Protein AF-A0A8T2ZN56-F1 (afdb_monomer_lite)

pLDDT: mean 70.51, std 20.94, range [37.19, 98.12]

Organism: Populus deltoides (NCBI:txid3696)

Foldseek 3Di:
DLVVQLVCLQPDPDPVSRDDVVVSVCCVVVVDPRDHDDPPPDPPPVVVVVVVVVVVVVVVVPDDDDDDDDDDDDPDDDDDDDDDPDDDDDDPDPPDDDDDDDDDDD

Radius of gyration: 28.85 Å; chains: 1; bounding box: 50×41×91 Å

Sequence (106 aa):
MKMLNLALLCTNLSPSLRPSMSSVVRMLEGKIPVQAPIINRGSMDQEARFKAFELLSQDSQTQVSTLSQSSQVQSSSISRDGPWVDSSYSLPSNDETKDLYPINVD

Structure (mmCIF, N/CA/C/O backbone):
data_AF-A0A8T2ZN56-F1
#
_entry.id   AF-A0A8T2ZN56-F1
#
loop_
_atom_site.group_PDB
_atom_site.id
_atom_site.type_symbol
_atom_site.label_atom_id
_atom_site.label_alt_id
_atom_site.label_comp_id
_atom_site.label_asym_id
_atom_site.label_entity_id
_atom_site.label_seq_id
_atom_site.pdbx_PDB_ins_code
_atom_site.Cartn_x
_atom_site.Cartn_y
_atom_site.Cartn_z
_atom_site.occupancy
_atom_site.B_iso_or_equiv
_atom_site.auth_seq_id
_atom_site.auth_comp_id
_atom_site.auth_asym_id
_atom_site.auth_atom_id
_atom_site.pdbx_PDB_model_num
ATOM 1 N N . MET A 1 1 ? -11.046 6.174 -5.032 1.00 79.81 1 MET A N 1
ATOM 2 C CA . MET A 1 1 ? -10.236 5.621 -3.918 1.00 79.81 1 MET A CA 1
ATOM 3 C C . MET A 1 1 ? -9.111 4.654 -4.327 1.00 79.81 1 MET A C 1
ATOM 5 O O . MET A 1 1 ? -8.242 4.417 -3.501 1.00 79.81 1 MET A O 1
ATOM 9 N N . LYS A 1 2 ? -9.046 4.125 -5.566 1.00 88.81 2 LYS A N 1
ATOM 10 C CA . LYS A 1 2 ? -8.012 3.139 -5.970 1.00 88.81 2 LYS A CA 1
ATOM 11 C C . LYS A 1 2 ? -6.563 3.641 -5.830 1.00 88.81 2 LYS A C 1
ATOM 13 O O . LYS A 1 2 ? -5.751 2.957 -5.222 1.00 88.81 2 LYS A O 1
ATOM 18 N N . MET A 1 3 ? -6.264 4.845 -6.329 1.00 93.75 3 MET A N 1
ATOM 19 C CA . MET A 1 3 ? -4.906 5.411 -6.276 1.00 93.75 3 MET A CA 1
ATOM 20 C C . MET A 1 3 ? -4.429 5.698 -4.851 1.00 93.75 3 MET A C 1
ATOM 22 O O . MET A 1 3 ? -3.268 5.463 -4.548 1.00 93.75 3 MET A O 1
ATOM 26 N N . LEU A 1 4 ? -5.326 6.144 -3.965 1.00 93.81 4 LEU A N 1
ATOM 27 C CA . LEU A 1 4 ? -4.989 6.393 -2.562 1.00 93.81 4 LEU A CA 1
ATOM 28 C C . LEU A 1 4 ? -4.601 5.097 -1.840 1.00 93.81 4 LEU A C 1
ATOM 30 O O . LEU A 1 4 ? -3.575 5.050 -1.171 1.00 93.81 4 LEU A O 1
ATOM 34 N N . ASN A 1 5 ? -5.388 4.031 -2.019 1.00 93.81 5 ASN A N 1
ATOM 35 C CA . ASN A 1 5 ? -5.080 2.726 -1.431 1.00 93.81 5 ASN A CA 1
ATOM 36 C C . ASN A 1 5 ? -3.753 2.171 -1.964 1.00 93.81 5 ASN A C 1
ATOM 38 O O . ASN A 1 5 ? -2.953 1.647 -1.193 1.00 93.81 5 ASN A O 1
ATOM 42 N N . LEU A 1 6 ? -3.504 2.326 -3.268 1.00 94.88 6 LEU A N 1
ATOM 43 C CA . LEU A 1 6 ? -2.258 1.898 -3.898 1.00 94.88 6 LEU A CA 1
ATOM 44 C C . LEU A 1 6 ? -1.052 2.692 -3.380 1.00 94.88 6 LEU A C 1
ATOM 46 O O . LEU A 1 6 ? -0.026 2.094 -3.065 1.00 94.88 6 LEU A O 1
ATOM 50 N N . ALA A 1 7 ? -1.181 4.014 -3.241 1.00 94.62 7 ALA A N 1
ATOM 51 C CA . ALA A 1 7 ? -0.144 4.858 -2.657 1.00 94.62 7 ALA A CA 1
ATOM 52 C C . ALA A 1 7 ? 0.179 4.413 -1.224 1.00 94.62 7 ALA A C 1
ATOM 54 O O . ALA A 1 7 ? 1.345 4.199 -0.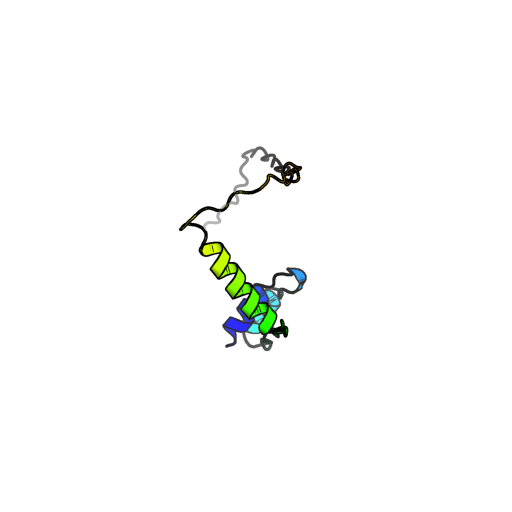904 1.00 94.62 7 ALA A O 1
ATOM 55 N N . LEU A 1 8 ? -0.849 4.168 -0.405 1.00 93.44 8 LEU A N 1
ATOM 56 C CA . LEU A 1 8 ? -0.686 3.722 0.979 1.00 93.44 8 LEU A CA 1
ATOM 57 C C . LEU A 1 8 ? 0.008 2.349 1.088 1.00 93.44 8 LEU A C 1
ATOM 59 O O . LEU A 1 8 ? 0.822 2.146 1.986 1.00 93.44 8 LEU A O 1
ATOM 63 N N . LEU A 1 9 ? -0.265 1.422 0.162 1.00 93.31 9 LEU A N 1
ATOM 64 C CA . LEU A 1 9 ? 0.462 0.149 0.040 1.00 93.31 9 LEU A CA 1
ATOM 65 C C . LEU A 1 9 ? 1.946 0.363 -0.301 1.00 93.31 9 LEU A C 1
ATOM 67 O O . LEU A 1 9 ? 2.818 -0.285 0.277 1.00 93.31 9 LEU A O 1
ATOM 71 N N . CYS A 1 10 ? 2.245 1.266 -1.236 1.00 95.12 10 CYS A N 1
ATOM 72 C CA . CYS A 1 10 ? 3.612 1.527 -1.694 1.00 95.12 10 CYS A CA 1
ATOM 73 C C . CYS A 1 10 ? 4.462 2.246 -0.637 1.00 95.12 10 CYS A C 1
ATOM 75 O O . CYS A 1 10 ? 5.668 2.020 -0.567 1.00 95.12 10 CYS A O 1
ATOM 77 N N . THR A 1 11 ? 3.848 3.070 0.215 1.00 94.75 11 THR A N 1
ATOM 78 C CA . THR A 1 11 ? 4.524 3.799 1.300 1.00 94.75 11 THR A CA 1
ATOM 79 C C . THR A 1 11 ? 4.513 3.042 2.633 1.00 94.75 11 THR A C 1
ATOM 81 O O . THR A 1 11 ? 4.566 3.661 3.694 1.00 94.75 11 THR A O 1
ATOM 84 N N . ASN A 1 12 ? 4.425 1.707 2.618 1.00 93.00 12 ASN A N 1
ATOM 85 C CA . ASN A 1 12 ? 4.466 0.917 3.849 1.00 93.00 12 ASN A CA 1
ATOM 86 C C . ASN A 1 12 ? 5.822 1.081 4.573 1.00 93.00 12 ASN A C 1
ATOM 88 O O . ASN A 1 12 ? 6.882 1.058 3.931 1.00 93.00 12 ASN A O 1
ATOM 92 N N . LEU A 1 13 ? 5.791 1.232 5.906 1.00 91.56 13 LEU A N 1
ATOM 93 C CA . LEU A 1 13 ? 6.995 1.355 6.741 1.00 91.56 13 LEU A CA 1
ATOM 94 C C . LEU A 1 13 ? 7.890 0.120 6.630 1.00 91.56 13 LEU A C 1
ATOM 96 O O . LEU A 1 13 ? 9.108 0.260 6.591 1.00 91.56 13 LEU A O 1
ATOM 100 N N . SER A 1 14 ? 7.293 -1.071 6.549 1.00 93.88 14 SER A N 1
ATOM 101 C CA . SER A 1 14 ? 8.029 -2.309 6.327 1.00 93.88 14 SER A CA 1
ATOM 102 C C . SER A 1 14 ? 8.322 -2.477 4.832 1.00 93.88 14 SER A C 1
ATOM 104 O O . SER A 1 14 ? 7.380 -2.636 4.047 1.00 93.88 14 SER A O 1
ATOM 106 N N . PRO A 1 15 ? 9.600 -2.484 4.400 1.00 95.00 15 PRO A N 1
ATOM 107 C CA . PRO A 1 15 ? 9.945 -2.625 2.986 1.00 95.00 15 PRO A CA 1
ATOM 108 C C . PRO A 1 15 ? 9.432 -3.929 2.369 1.00 95.00 15 PRO A C 1
ATOM 110 O O . PRO A 1 15 ? 9.021 -3.932 1.213 1.00 95.00 15 PRO A O 1
ATOM 113 N N . SER A 1 16 ? 9.396 -5.016 3.146 1.00 95.50 16 SER A N 1
ATOM 114 C CA . SER A 1 16 ? 8.929 -6.331 2.692 1.00 95.50 16 SER A CA 1
ATOM 115 C C . SER A 1 16 ? 7.418 -6.406 2.458 1.00 95.50 16 SER A C 1
ATOM 117 O O . SER A 1 16 ? 6.957 -7.318 1.778 1.00 95.50 16 SER A O 1
ATOM 119 N N . LEU A 1 17 ? 6.643 -5.459 2.997 1.00 93.69 17 LEU A N 1
ATOM 120 C CA . LEU A 1 17 ? 5.192 -5.385 2.798 1.00 93.69 17 LEU A CA 1
ATOM 121 C C . LEU A 1 17 ? 4.794 -4.502 1.610 1.00 93.69 17 LEU A C 1
ATOM 123 O O . LEU A 1 17 ? 3.613 -4.442 1.262 1.00 93.69 17 LEU A O 1
ATOM 127 N N . ARG A 1 18 ? 5.747 -3.802 0.983 1.00 95.56 18 ARG A N 1
ATOM 128 C CA . ARG A 1 18 ? 5.473 -3.021 -0.226 1.00 95.56 18 ARG A CA 1
ATOM 129 C C . ARG A 1 18 ? 5.246 -3.977 -1.403 1.00 95.56 18 ARG A C 1
ATOM 131 O O . ARG A 1 18 ? 5.982 -4.953 -1.546 1.00 95.56 18 ARG A O 1
ATOM 138 N N . PRO A 1 19 ? 4.256 -3.722 -2.271 1.00 95.94 19 PRO A N 1
ATOM 139 C CA . PRO A 1 19 ? 4.039 -4.554 -3.446 1.00 95.94 19 PRO A CA 1
ATOM 140 C C . PRO A 1 19 ? 5.214 -4.440 -4.426 1.00 95.94 19 PRO A C 1
ATOM 142 O O . PRO A 1 19 ? 5.818 -3.378 -4.573 1.00 95.94 19 PRO A O 1
ATOM 145 N N . SER A 1 20 ? 5.500 -5.520 -5.157 1.00 97.44 20 SER A N 1
ATOM 146 C CA . SER A 1 20 ? 6.436 -5.456 -6.282 1.00 97.44 20 SER A CA 1
ATOM 147 C C . SER A 1 20 ? 5.920 -4.506 -7.367 1.00 97.44 20 SER A C 1
ATOM 149 O O . SER A 1 20 ? 4.709 -4.393 -7.581 1.00 97.44 20 SER A O 1
ATOM 151 N N . MET A 1 21 ? 6.826 -3.887 -8.131 1.00 97.56 21 MET A N 1
ATOM 152 C CA . MET A 1 21 ? 6.435 -3.010 -9.244 1.00 97.56 21 MET A CA 1
ATOM 153 C C . MET A 1 21 ? 5.582 -3.730 -10.292 1.00 97.56 21 MET A C 1
ATOM 155 O O . MET A 1 21 ? 4.627 -3.156 -10.804 1.00 97.56 21 MET A O 1
ATOM 159 N N . SER A 1 22 ? 5.850 -5.011 -10.555 1.00 98.12 22 SER A N 1
ATOM 160 C CA . SER A 1 22 ? 5.009 -5.823 -11.440 1.00 98.12 22 SER A CA 1
ATOM 161 C C . SER A 1 22 ? 3.574 -5.951 -10.920 1.00 98.12 22 SER A C 1
ATOM 163 O O . SER A 1 22 ? 2.623 -5.839 -11.691 1.00 98.12 22 SER A O 1
ATOM 165 N N . SER A 1 23 ? 3.393 -6.124 -9.610 1.00 96.94 23 SER A N 1
ATOM 166 C CA . SER A 1 23 ? 2.070 -6.152 -8.985 1.00 96.94 23 SER A CA 1
ATOM 167 C C . SER A 1 23 ? 1.383 -4.786 -9.075 1.00 96.94 23 SER A C 1
ATOM 169 O O . SER A 1 23 ? 0.214 -4.714 -9.450 1.00 96.94 23 SER A O 1
ATOM 171 N N . VAL A 1 24 ? 2.118 -3.696 -8.825 1.00 96.62 24 VAL A N 1
ATOM 172 C CA . VAL A 1 24 ? 1.624 -2.313 -8.967 1.00 96.62 24 VAL A CA 1
ATOM 173 C C . VAL A 1 24 ? 1.126 -2.042 -10.386 1.00 96.62 24 VAL A C 1
ATOM 175 O O . VAL A 1 24 ? 0.017 -1.541 -10.550 1.00 96.62 24 VAL A O 1
ATOM 178 N N . VAL A 1 25 ? 1.880 -2.431 -11.417 1.00 97.50 25 VAL A N 1
ATOM 179 C CA . VAL A 1 25 ? 1.458 -2.260 -12.817 1.00 97.50 25 VAL A CA 1
ATOM 180 C C . VAL A 1 25 ? 0.169 -3.031 -13.092 1.00 97.50 25 VAL A C 1
ATOM 182 O O . VAL A 1 25 ? -0.786 -2.449 -13.594 1.00 97.50 25 VAL A O 1
ATOM 185 N N . ARG A 1 26 ? 0.066 -4.295 -12.665 1.00 97.81 26 ARG A N 1
ATOM 186 C CA . ARG A 1 26 ? -1.177 -5.068 -12.839 1.00 97.81 26 ARG A CA 1
ATOM 187 C C . ARG A 1 26 ? -2.367 -4.471 -12.079 1.00 97.81 26 ARG A C 1
ATOM 189 O O . ARG A 1 26 ? -3.501 -4.623 -12.528 1.00 97.81 26 ARG A O 1
ATOM 196 N N . MET A 1 27 ? -2.133 -3.817 -10.939 1.00 96.88 27 MET A N 1
ATOM 197 C CA . MET A 1 27 ? -3.165 -3.068 -10.210 1.00 96.88 27 MET A CA 1
ATOM 198 C C . MET A 1 27 ? -3.628 -1.831 -10.992 1.00 96.88 27 MET A C 1
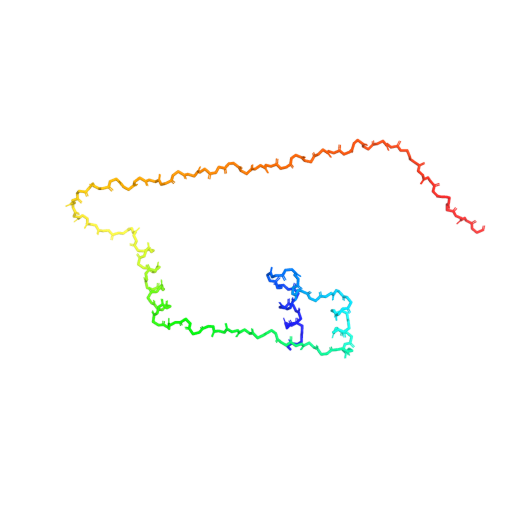ATOM 200 O O . MET A 1 27 ? -4.828 -1.566 -11.058 1.00 96.88 27 MET A O 1
ATOM 204 N N . LEU A 1 28 ? -2.698 -1.099 -11.612 1.00 96.06 28 LEU A N 1
ATOM 205 C CA . LEU A 1 28 ? -2.990 0.079 -12.438 1.00 96.06 28 LEU A CA 1
ATOM 206 C C . LEU A 1 28 ? -3.713 -0.288 -13.739 1.00 96.06 28 LEU A C 1
ATOM 208 O O . LEU A 1 28 ? -4.664 0.385 -14.123 1.00 96.06 28 LEU A O 1
ATOM 212 N N . GLU A 1 29 ? -3.318 -1.392 -14.370 1.00 97.19 29 GLU A N 1
ATOM 213 C CA . GLU A 1 29 ? -3.978 -1.957 -15.553 1.00 97.19 29 GLU A CA 1
ATOM 214 C C . GLU A 1 29 ? -5.347 -2.585 -15.235 1.00 97.19 29 GLU A C 1
ATOM 216 O O . GLU A 1 29 ? -6.057 -3.017 -16.139 1.00 97.19 29 GLU A O 1
ATOM 221 N N . GLY A 1 30 ? -5.721 -2.691 -13.955 1.00 95.44 30 GLY A N 1
ATOM 222 C CA . GLY A 1 30 ? -6.984 -3.294 -13.528 1.00 95.44 30 GLY A CA 1
ATOM 223 C C . GLY A 1 30 ? -7.032 -4.822 -13.630 1.00 95.44 30 GLY A C 1
ATOM 224 O O . GLY A 1 30 ? -8.101 -5.403 -13.458 1.00 95.44 30 GLY A O 1
ATOM 225 N N . LYS A 1 31 ? -5.891 -5.483 -13.863 1.00 97.38 31 LYS A N 1
ATOM 226 C CA . LYS A 1 31 ? -5.772 -6.951 -13.921 1.00 97.38 31 LYS A CA 1
ATOM 227 C C . LYS A 1 31 ? -5.908 -7.600 -12.542 1.00 97.38 31 LYS A C 1
ATOM 229 O O . LYS A 1 31 ? -6.295 -8.760 -12.450 1.00 97.38 31 LYS A O 1
ATOM 234 N N . ILE A 1 32 ? -5.581 -6.868 -11.474 1.00 95.69 32 ILE A N 1
ATOM 235 C CA . ILE A 1 32 ? -5.820 -7.285 -10.087 1.00 95.69 32 ILE A CA 1
ATOM 236 C C . ILE A 1 32 ? -6.429 -6.155 -9.250 1.00 95.69 32 ILE A C 1
ATOM 238 O O . ILE A 1 32 ? -6.144 -4.982 -9.500 1.00 95.69 32 ILE A O 1
ATOM 242 N N . PRO A 1 33 ? -7.262 -6.481 -8.246 1.00 94.19 33 PRO A N 1
ATOM 243 C CA . PRO A 1 33 ? -7.870 -5.475 -7.390 1.00 94.19 33 PRO A CA 1
ATOM 244 C C . PRO A 1 33 ? -6.847 -4.857 -6.429 1.00 94.19 33 PRO A C 1
ATOM 246 O O . PRO A 1 33 ? -5.979 -5.541 -5.891 1.00 94.19 33 PRO A O 1
ATOM 249 N N . VAL A 1 34 ? -7.011 -3.562 -6.151 1.00 94.81 34 VAL A N 1
ATOM 250 C CA . VAL A 1 34 ? -6.287 -2.875 -5.073 1.00 94.81 34 VAL A CA 1
ATOM 251 C C . VAL A 1 34 ? -7.023 -3.131 -3.759 1.00 94.81 34 VAL A C 1
ATOM 253 O O . VAL A 1 34 ? -8.142 -2.644 -3.578 1.00 94.81 34 VAL A O 1
ATOM 256 N N . GLN A 1 35 ? -6.408 -3.877 -2.841 1.00 87.75 35 GLN A N 1
ATOM 257 C CA . GLN A 1 35 ? -6.950 -4.074 -1.495 1.00 87.75 35 GLN A CA 1
ATOM 258 C C . GLN A 1 35 ? -6.614 -2.869 -0.613 1.00 87.75 35 GLN A C 1
ATOM 260 O O . GLN A 1 35 ? -5.471 -2.424 -0.568 1.00 87.75 35 GLN A O 1
ATOM 265 N N . ALA A 1 36 ? -7.612 -2.305 0.067 1.00 79.06 36 ALA A N 1
ATOM 266 C CA . ALA A 1 36 ? -7.380 -1.182 0.967 1.00 79.06 36 ALA A CA 1
ATOM 267 C C . ALA A 1 36 ? -6.591 -1.648 2.204 1.00 79.06 36 ALA A C 1
ATOM 269 O O . ALA A 1 36 ? -6.969 -2.655 2.807 1.00 79.06 36 ALA A O 1
ATOM 270 N N . PRO A 1 37 ? -5.535 -0.929 2.619 1.00 81.06 37 PRO A N 1
ATOM 271 C CA . PRO A 1 37 ? -4.870 -1.200 3.886 1.00 81.06 37 PRO A CA 1
ATOM 272 C C . PRO A 1 37 ? -5.850 -1.069 5.051 1.00 81.06 37 PRO A C 1
ATOM 274 O O . PRO A 1 37 ? -6.548 -0.061 5.180 1.00 81.06 37 PRO A O 1
ATOM 277 N N . ILE A 1 38 ? -5.898 -2.088 5.907 1.00 81.38 38 ILE A N 1
ATOM 278 C CA . ILE A 1 38 ? -6.712 -2.056 7.120 1.00 81.38 38 ILE A CA 1
ATOM 279 C C . ILE A 1 38 ? -5.989 -1.163 8.126 1.00 81.38 38 ILE A C 1
ATOM 281 O O . ILE A 1 38 ? -4.965 -1.541 8.694 1.00 81.38 38 ILE A O 1
ATOM 285 N N . ILE A 1 39 ? -6.512 0.043 8.336 1.00 77.12 39 ILE A N 1
ATOM 286 C CA . ILE A 1 39 ? -6.028 0.929 9.392 1.00 77.12 39 ILE A CA 1
ATOM 287 C C . ILE A 1 39 ? -6.718 0.503 10.682 1.00 77.12 39 ILE A C 1
ATOM 289 O O . ILE A 1 39 ? -7.846 0.915 10.960 1.00 77.12 39 ILE A O 1
ATOM 293 N N . ASN A 1 40 ? -6.028 -0.309 11.481 1.00 74.56 40 ASN A N 1
ATOM 294 C CA . ASN A 1 40 ? -6.434 -0.537 12.859 1.00 74.56 40 ASN A CA 1
ATOM 295 C C . ASN A 1 40 ? -6.266 0.780 13.615 1.00 74.56 40 ASN A C 1
ATOM 297 O O . ASN A 1 40 ? -5.175 1.130 14.065 1.00 74.56 40 ASN A O 1
ATOM 301 N N . ARG A 1 41 ? -7.364 1.526 13.754 1.00 70.44 41 ARG A N 1
ATOM 302 C CA . ARG A 1 41 ? -7.471 2.537 14.799 1.00 70.44 41 ARG A CA 1
ATOM 303 C C . ARG A 1 41 ? -7.486 1.764 16.105 1.00 70.44 41 ARG A C 1
ATOM 305 O O . ARG A 1 41 ? -8.540 1.307 16.534 1.00 70.44 41 ARG A O 1
ATOM 312 N N . GLY A 1 42 ? -6.303 1.539 16.675 1.00 67.62 42 GLY A N 1
ATOM 313 C CA . GLY A 1 42 ? -6.206 0.993 18.017 1.00 67.62 42 GLY A CA 1
ATOM 314 C C . GLY A 1 42 ? -7.131 1.802 18.918 1.00 67.62 42 GLY A C 1
ATOM 315 O O . GLY A 1 42 ? -7.174 3.032 18.812 1.00 67.62 42 GLY A O 1
ATOM 316 N N . SER A 1 43 ? -7.893 1.121 19.768 1.00 66.25 43 SER A N 1
ATOM 317 C CA . SER A 1 43 ? -8.589 1.752 20.883 1.00 66.25 43 SER A CA 1
ATOM 318 C C . SER A 1 43 ? -7.535 2.214 21.889 1.00 66.25 43 SER A C 1
ATOM 320 O O . SER A 1 43 ? -7.394 1.654 22.971 1.00 66.25 43 SER A O 1
ATOM 322 N N . MET A 1 44 ? -6.713 3.189 21.503 1.00 62.78 44 MET A N 1
ATOM 323 C CA . MET A 1 44 ? -6.003 3.984 22.483 1.00 62.78 44 MET A CA 1
ATOM 324 C C . MET A 1 44 ? -7.107 4.628 23.304 1.00 62.78 44 MET A C 1
ATOM 326 O O . MET A 1 44 ? -7.947 5.327 22.727 1.00 62.78 44 MET A O 1
ATOM 330 N N . ASP A 1 45 ? -7.135 4.306 24.594 1.00 76.94 45 ASP A N 1
ATOM 331 C CA . ASP A 1 45 ? -8.109 4.834 25.535 1.00 76.94 45 ASP A CA 1
ATOM 332 C C . ASP A 1 45 ? -8.268 6.335 25.274 1.00 76.94 45 ASP A C 1
ATOM 334 O O . ASP A 1 45 ? -7.296 7.098 25.290 1.00 76.94 45 ASP A O 1
ATOM 338 N N . GLN A 1 46 ? -9.472 6.737 24.870 1.00 78.50 46 GLN A N 1
ATOM 339 C CA . GLN A 1 46 ? -9.726 8.099 24.407 1.00 78.50 46 GLN A CA 1
ATOM 340 C C . GLN A 1 46 ? -9.400 9.103 25.524 1.00 78.50 46 GLN A C 1
ATOM 342 O O . GLN A 1 46 ? -8.969 10.219 25.237 1.00 78.50 46 GLN A O 1
ATOM 347 N N . GLU A 1 47 ? -9.509 8.658 26.778 1.00 77.25 47 GLU A N 1
ATOM 348 C CA . GLU A 1 47 ? -9.074 9.368 27.976 1.00 77.25 47 GLU A CA 1
ATOM 349 C C . GLU A 1 47 ? -7.554 9.593 27.995 1.00 77.25 47 GLU A C 1
ATOM 351 O O . GLU A 1 47 ? -7.098 10.718 28.186 1.00 77.25 47 GLU A O 1
ATOM 356 N N . ALA A 1 48 ? -6.746 8.566 27.711 1.00 83.00 48 ALA A N 1
ATOM 357 C CA . ALA A 1 48 ? -5.292 8.707 27.607 1.00 83.00 48 ALA A CA 1
ATOM 358 C C . ALA A 1 48 ? -4.887 9.685 26.492 1.00 83.00 48 ALA A C 1
ATOM 360 O O . ALA A 1 48 ? -3.948 10.463 26.658 1.00 83.00 48 ALA A O 1
ATOM 361 N N . ARG A 1 49 ? -5.620 9.699 25.369 1.00 82.62 49 ARG A N 1
ATOM 362 C CA . ARG A 1 49 ? -5.405 10.684 24.297 1.00 82.62 49 ARG A CA 1
ATOM 363 C C . ARG A 1 4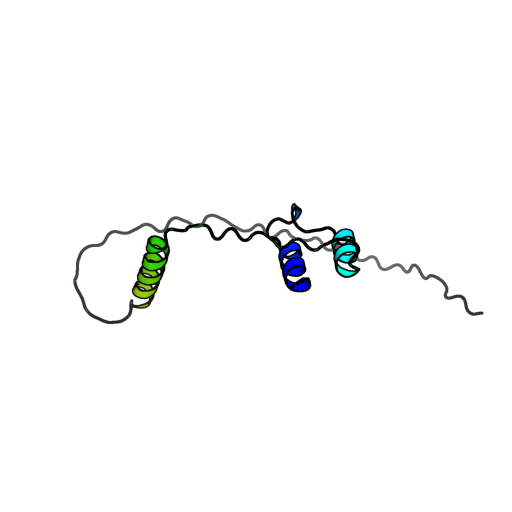9 ? -5.743 12.096 24.758 1.00 82.62 49 ARG A C 1
ATOM 365 O O . ARG A 1 49 ? -4.949 13.000 24.517 1.00 82.62 49 ARG A O 1
ATOM 372 N N . PHE A 1 50 ? -6.895 12.281 25.401 1.00 84.12 50 PHE A N 1
ATOM 373 C CA . PHE A 1 50 ? -7.333 13.578 25.914 1.00 84.12 50 PHE A CA 1
ATOM 374 C C . PHE A 1 50 ? -6.331 14.138 26.933 1.00 84.12 50 PHE A C 1
ATOM 376 O O . PHE A 1 50 ? -5.851 15.257 26.761 1.00 84.12 50 PHE A O 1
ATOM 383 N N . LYS A 1 51 ? -5.903 13.317 27.899 1.00 85.81 51 LYS A N 1
ATOM 384 C CA . LYS A 1 51 ? -4.882 13.688 28.890 1.00 85.81 51 LYS A CA 1
ATOM 385 C C . LYS A 1 51 ? -3.525 13.997 28.267 1.00 85.81 51 LYS A C 1
ATOM 387 O O . LYS A 1 51 ? -2.861 14.930 28.701 1.00 85.81 51 LYS A O 1
ATOM 392 N N . ALA A 1 52 ? -3.104 13.248 27.246 1.00 86.56 52 ALA A N 1
ATOM 393 C CA . ALA A 1 52 ? -1.855 13.537 26.544 1.00 86.56 52 ALA A CA 1
ATOM 394 C C . ALA A 1 52 ? -1.900 14.905 25.842 1.00 86.56 52 ALA A C 1
ATOM 396 O O . ALA A 1 52 ? -0.925 15.650 25.902 1.00 86.56 52 ALA A O 1
ATOM 397 N N . PHE A 1 53 ? -3.029 15.267 25.221 1.00 83.31 53 PHE A N 1
ATOM 398 C CA . PHE A 1 53 ? -3.210 16.598 24.631 1.00 83.31 53 PHE A CA 1
ATOM 399 C C . PHE A 1 53 ? -3.219 17.712 25.684 1.00 83.31 53 PHE A C 1
ATOM 401 O O . PHE A 1 53 ? -2.599 18.750 25.464 1.00 83.31 53 PHE A O 1
ATOM 408 N N . GLU A 1 54 ? -3.873 17.501 26.826 1.00 83.62 54 GLU A N 1
ATOM 409 C CA . GLU A 1 54 ? -3.876 18.457 27.938 1.00 83.62 54 GLU A CA 1
ATOM 410 C C . GLU A 1 54 ? -2.468 18.664 28.514 1.00 83.62 54 GLU A C 1
ATOM 412 O O . GLU A 1 54 ? -2.036 19.801 28.697 1.00 83.62 54 GLU A O 1
ATOM 417 N N . LEU A 1 55 ? -1.716 17.581 28.730 1.00 82.31 55 LEU A N 1
ATOM 418 C CA . LEU A 1 55 ? -0.346 17.646 29.238 1.00 82.31 55 LEU A CA 1
ATOM 419 C C . LEU A 1 55 ? 0.581 18.414 28.284 1.00 82.31 55 LEU A C 1
ATOM 421 O O . LEU A 1 55 ? 1.326 19.284 28.725 1.00 82.31 55 LEU A O 1
ATOM 425 N N . LEU A 1 56 ? 0.491 18.148 26.977 1.00 82.81 56 LEU A N 1
ATOM 426 C CA . LEU A 1 56 ? 1.239 18.888 25.952 1.00 82.81 56 LEU A CA 1
ATOM 427 C C . LEU A 1 56 ? 0.835 20.371 25.896 1.00 82.81 56 LEU A C 1
ATOM 429 O O . LEU A 1 56 ? 1.680 21.236 25.670 1.00 82.81 56 LEU A O 1
ATOM 433 N N . SER A 1 57 ? -0.446 20.683 26.123 1.00 76.75 57 SER A N 1
ATOM 434 C CA . SER A 1 57 ? -0.924 22.067 26.193 1.00 76.75 57 SER A CA 1
ATOM 435 C C . SER A 1 57 ? -0.380 22.802 27.421 1.00 76.75 57 SER A C 1
ATOM 437 O O . SER A 1 57 ? -0.058 23.984 27.312 1.00 76.75 57 SER A O 1
ATOM 439 N N . GLN A 1 58 ? -0.258 22.134 28.571 1.00 69.38 58 GLN A N 1
ATOM 440 C CA . GLN A 1 58 ? 0.311 22.733 29.783 1.00 69.38 58 GLN A CA 1
ATOM 441 C C . GLN A 1 58 ? 1.823 22.958 29.673 1.00 69.38 58 GLN A C 1
ATOM 443 O O . GLN A 1 58 ? 2.311 23.992 30.121 1.00 69.38 58 GLN A O 1
ATOM 448 N N . ASP A 1 59 ? 2.556 22.056 29.015 1.00 61.44 59 ASP A N 1
ATOM 449 C CA . ASP A 1 59 ? 3.998 22.220 28.776 1.00 61.44 59 ASP A CA 1
ATOM 450 C C . ASP A 1 59 ? 4.294 23.427 27.861 1.00 61.44 59 ASP A C 1
ATOM 452 O O . ASP A 1 59 ? 5.276 24.141 28.039 1.00 61.44 59 ASP A O 1
ATOM 456 N N . SER A 1 60 ? 3.375 23.763 26.944 1.00 59.59 60 SER A N 1
ATOM 457 C CA . SER A 1 60 ? 3.469 24.994 26.139 1.00 59.59 60 SER A CA 1
ATOM 458 C C . SER A 1 60 ? 3.194 26.293 26.920 1.00 59.59 60 SER A C 1
ATOM 460 O O . SER A 1 60 ? 3.431 27.384 26.400 1.00 59.59 60 SER A O 1
ATOM 462 N N . GLN A 1 61 ? 2.708 26.197 28.165 1.00 57.97 61 GLN A N 1
ATOM 463 C CA . GLN A 1 61 ? 2.345 27.330 29.023 1.00 57.97 61 GLN A CA 1
ATOM 464 C C . GLN A 1 61 ? 3.448 27.757 30.004 1.00 57.97 61 GLN A C 1
ATOM 466 O O . GLN A 1 61 ? 3.235 28.657 30.819 1.00 57.97 61 GLN A O 1
ATOM 471 N N . THR A 1 62 ? 4.657 27.201 29.922 1.00 58.19 62 THR A N 1
ATOM 472 C CA . THR A 1 62 ? 5.786 27.710 30.709 1.00 58.19 62 THR A CA 1
ATOM 473 C C . THR A 1 62 ? 6.410 28.932 30.043 1.00 58.19 62 THR A C 1
ATOM 475 O O . THR A 1 62 ? 7.436 28.794 29.392 1.00 58.19 62 THR A O 1
ATOM 478 N N . GLN A 1 63 ? 5.811 30.119 30.199 1.00 54.81 63 GLN A N 1
ATOM 479 C CA . GLN A 1 63 ? 6.561 31.380 30.363 1.00 54.81 63 GLN A CA 1
ATOM 480 C C . GLN A 1 63 ? 5.707 32.562 30.873 1.00 54.81 63 GLN A C 1
ATOM 482 O O . GLN A 1 63 ? 5.908 33.688 30.430 1.00 54.81 63 GLN A O 1
ATOM 487 N N . VAL A 1 64 ? 4.801 32.397 31.848 1.00 49.12 64 VAL A N 1
ATOM 488 C CA . VAL A 1 64 ? 4.474 33.563 32.697 1.00 49.12 64 VAL A CA 1
ATOM 489 C C . VAL A 1 64 ? 3.966 33.198 34.094 1.00 49.12 64 VAL A C 1
ATOM 491 O O . VAL A 1 64 ? 2.887 32.643 34.256 1.00 49.12 64 VAL A O 1
ATOM 494 N N . SER A 1 65 ? 4.740 33.673 35.074 1.00 43.06 65 SER A N 1
ATOM 495 C CA . SER A 1 65 ? 4.331 34.147 36.405 1.00 43.06 65 SER A CA 1
ATOM 496 C C . SER A 1 65 ? 4.552 33.246 37.632 1.00 43.06 65 SER A C 1
ATOM 498 O O . SER A 1 65 ? 3.786 32.349 37.961 1.00 43.06 65 SER A O 1
ATOM 500 N N . THR A 1 66 ? 5.561 33.704 38.389 1.00 39.72 66 THR A N 1
ATOM 501 C CA . THR A 1 66 ? 5.595 33.914 39.852 1.00 39.72 66 THR A CA 1
ATOM 502 C C . THR A 1 66 ? 5.829 32.723 40.787 1.00 39.72 66 THR A C 1
ATOM 504 O O . THR A 1 66 ? 4.910 32.145 41.347 1.00 39.72 66 THR A O 1
ATOM 507 N N . LEU A 1 67 ? 7.125 32.501 41.041 1.00 46.44 67 LEU A N 1
ATOM 508 C CA . LEU A 1 67 ? 7.768 32.410 42.362 1.00 46.44 67 LEU A CA 1
ATOM 509 C C . LEU A 1 67 ? 7.108 31.502 43.420 1.00 46.44 67 LEU A C 1
ATOM 511 O O . LEU A 1 67 ? 6.174 31.910 44.101 1.00 46.44 67 LEU A O 1
ATOM 515 N N . SER A 1 68 ? 7.722 30.346 43.688 1.00 38.22 68 SER A N 1
ATOM 516 C CA . SER A 1 68 ? 7.849 29.786 45.044 1.00 38.22 68 SER A CA 1
ATOM 517 C C . SER A 1 68 ? 9.030 28.813 45.103 1.00 38.22 68 SER A C 1
ATOM 519 O O . SER A 1 68 ? 9.047 27.742 44.512 1.00 38.22 68 SER A O 1
ATOM 521 N N . GLN A 1 69 ? 10.050 29.286 45.798 1.00 46.97 69 GLN A N 1
ATOM 522 C CA . GLN A 1 69 ? 11.316 28.687 46.191 1.00 46.97 69 GLN A CA 1
ATOM 523 C C . GLN A 1 69 ? 11.154 27.331 46.909 1.00 46.97 69 GLN A C 1
ATOM 525 O O . GLN A 1 69 ? 10.530 27.298 47.961 1.00 46.97 69 GLN A O 1
ATOM 530 N N . SER A 1 70 ? 11.775 26.247 46.416 1.00 37.97 70 SER A N 1
ATOM 531 C CA . SER A 1 70 ? 12.480 25.265 47.269 1.00 37.97 70 SER A CA 1
ATOM 532 C C . SER A 1 70 ? 13.246 24.198 46.468 1.00 37.97 70 SER A C 1
ATOM 534 O O . SER A 1 70 ? 12.692 23.512 45.617 1.00 37.97 70 SER A O 1
ATOM 536 N N . SER A 1 71 ? 14.520 24.040 46.843 1.00 39.81 71 SER A N 1
ATOM 537 C CA . SER A 1 71 ? 15.333 22.810 46.834 1.00 39.81 71 SER A CA 1
ATOM 538 C C . SER A 1 71 ? 15.506 22.005 45.535 1.00 39.81 71 SER A C 1
ATOM 540 O O . SER A 1 71 ? 14.848 20.997 45.299 1.00 39.81 71 SER A O 1
ATOM 542 N N . GLN A 1 72 ? 16.525 22.406 44.770 1.00 46.84 72 GLN A N 1
ATOM 543 C CA . GLN A 1 72 ? 17.690 21.586 44.399 1.00 46.84 72 GLN A CA 1
ATOM 544 C C . GLN A 1 72 ? 17.524 20.054 44.501 1.00 46.84 72 GLN A C 1
ATOM 546 O O . GLN A 1 72 ? 17.791 19.451 45.537 1.00 46.84 72 GLN A O 1
ATOM 551 N N . VAL A 1 73 ? 17.234 19.417 43.368 1.00 37.19 73 VAL A N 1
ATOM 552 C CA . VAL A 1 73 ? 17.626 18.027 43.106 1.00 37.19 73 VAL A CA 1
ATOM 553 C C . VAL A 1 73 ? 18.203 17.977 41.699 1.00 37.19 73 VAL A C 1
ATOM 555 O O . VAL A 1 73 ? 17.502 18.125 40.701 1.00 37.19 73 VAL A O 1
ATOM 558 N N . GLN A 1 74 ? 19.528 17.862 41.649 1.00 41.41 74 GLN A N 1
ATOM 559 C CA . GLN A 1 74 ? 20.306 17.676 40.433 1.00 41.41 74 GLN A CA 1
ATOM 560 C C . GLN A 1 74 ? 19.881 16.348 39.802 1.00 41.41 74 GLN A C 1
ATOM 562 O O . GLN A 1 74 ? 20.303 15.286 40.248 1.00 41.41 74 GLN A O 1
ATOM 567 N N . SER A 1 75 ? 19.021 16.401 38.787 1.00 41.78 75 SER A N 1
ATOM 568 C CA . SER A 1 75 ? 18.808 15.251 37.914 1.00 41.78 75 SER A CA 1
ATOM 569 C C . SER A 1 75 ? 19.941 15.254 36.900 1.00 41.78 75 SER A C 1
ATOM 571 O O . SER A 1 75 ? 19.973 16.057 35.969 1.00 41.78 75 SER A O 1
ATOM 573 N N . SER A 1 76 ? 20.927 14.408 37.164 1.00 39.94 76 SER A N 1
ATOM 574 C CA . SER A 1 76 ? 22.031 14.091 36.274 1.00 39.94 76 SER A CA 1
ATOM 575 C C . SER A 1 76 ? 21.495 13.717 34.890 1.00 39.94 76 SER A C 1
ATOM 577 O O . SER A 1 76 ? 20.845 12.691 34.703 1.00 39.94 76 SER A O 1
ATOM 579 N N . SER A 1 77 ? 21.782 14.577 33.911 1.00 46.75 77 SER A N 1
ATOM 580 C CA . SER A 1 77 ? 21.636 14.285 32.487 1.00 46.75 77 SER A CA 1
ATOM 581 C C . SER A 1 77 ? 22.398 13.000 32.170 1.00 46.75 77 SER A C 1
ATOM 583 O O . SER A 1 77 ? 23.626 12.974 32.247 1.00 46.75 77 SER A O 1
ATOM 585 N N . ILE A 1 78 ? 21.680 11.936 31.815 1.00 44.28 78 ILE A N 1
ATOM 586 C CA . ILE A 1 78 ? 22.282 10.717 31.283 1.00 44.28 78 ILE A CA 1
ATOM 587 C C . ILE A 1 78 ? 23.047 11.048 29.992 1.00 44.28 78 ILE A C 1
ATOM 589 O O . ILE A 1 78 ? 22.525 11.672 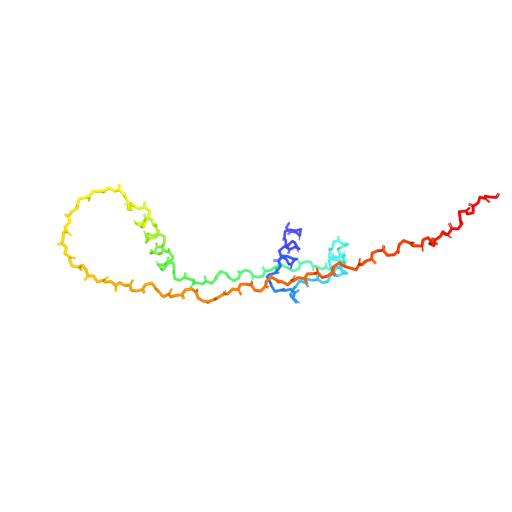29.068 1.00 44.28 78 ILE A O 1
ATOM 593 N N . SER A 1 79 ? 24.325 10.673 30.007 1.00 48.00 79 SER A N 1
ATOM 594 C CA . SER A 1 79 ? 25.321 10.828 28.949 1.00 48.00 79 SER A CA 1
ATOM 595 C C . SER A 1 79 ? 24.826 10.290 27.603 1.00 48.00 79 SER A C 1
ATOM 597 O O . SER A 1 79 ? 24.305 9.178 27.520 1.00 48.00 79 SER A O 1
ATOM 599 N N . ARG A 1 80 ? 25.005 11.086 26.542 1.00 57.16 80 ARG A N 1
ATOM 600 C CA . ARG A 1 80 ? 24.860 10.655 25.147 1.00 57.16 80 ARG A CA 1
ATOM 601 C C . ARG A 1 80 ? 26.179 10.034 24.690 1.00 57.16 80 ARG A C 1
ATOM 603 O O . ARG A 1 80 ? 27.055 10.757 24.231 1.00 57.16 80 ARG A O 1
ATOM 610 N N . ASP A 1 81 ? 26.271 8.713 24.741 1.00 49.78 81 ASP A N 1
ATOM 611 C CA . ASP A 1 81 ? 27.297 7.932 24.044 1.00 49.78 81 ASP A CA 1
ATOM 612 C C . ASP A 1 81 ? 26.592 7.184 22.887 1.00 49.78 81 ASP A C 1
ATOM 614 O O . ASP A 1 81 ? 25.566 6.551 23.107 1.00 49.78 81 ASP A O 1
ATOM 618 N N . GLY A 1 82 ? 26.982 7.251 21.612 1.00 52.59 82 GLY A N 1
ATOM 619 C CA . GLY A 1 82 ? 28.240 7.691 21.027 1.00 52.59 82 GLY A CA 1
ATOM 620 C C . GLY A 1 82 ? 28.144 7.937 19.501 1.00 52.59 82 GLY A C 1
ATOM 621 O O . GLY A 1 82 ? 27.045 8.131 18.974 1.00 52.59 82 GLY A O 1
ATOM 622 N N . PRO A 1 83 ? 29.293 8.002 18.799 1.00 58.66 83 PRO A N 1
ATOM 623 C CA . PRO A 1 83 ? 29.437 8.633 17.483 1.00 58.66 83 PRO A CA 1
ATOM 624 C C . PRO A 1 83 ? 28.837 7.822 16.332 1.00 58.66 83 PRO A C 1
ATOM 626 O O . PRO A 1 83 ? 29.114 6.634 16.180 1.00 58.66 83 PRO A O 1
ATOM 629 N N . TRP A 1 84 ? 28.066 8.487 15.474 1.00 63.91 84 TRP A N 1
ATOM 630 C CA . TRP A 1 84 ? 27.672 7.949 14.176 1.00 63.91 84 TRP A CA 1
ATOM 631 C C . TRP A 1 84 ? 28.951 7.699 13.373 1.00 63.91 84 TRP A C 1
ATOM 633 O O . TRP A 1 84 ? 29.680 8.642 13.070 1.00 63.91 84 TRP A O 1
ATOM 643 N N . VAL A 1 85 ? 29.256 6.435 13.081 1.00 55.81 85 VAL A N 1
ATOM 644 C CA . VAL A 1 85 ? 30.325 6.098 12.141 1.00 55.81 85 VAL A CA 1
ATOM 645 C C . VAL A 1 85 ? 29.844 6.504 10.752 1.00 55.81 85 VAL A C 1
ATOM 647 O O . VAL A 1 85 ? 29.008 5.836 10.145 1.00 55.81 85 VAL A O 1
ATOM 650 N N . ASP A 1 86 ? 30.305 7.658 10.278 1.00 51.97 86 ASP A N 1
ATOM 651 C CA . ASP A 1 86 ? 30.148 8.019 8.876 1.00 51.97 86 ASP A CA 1
ATOM 652 C C . ASP A 1 86 ? 30.982 7.031 8.056 1.00 51.97 86 ASP A C 1
ATOM 654 O O . ASP A 1 86 ? 32.185 6.863 8.269 1.00 51.97 86 ASP A O 1
ATOM 658 N N . SER A 1 87 ? 30.312 6.281 7.189 1.00 58.69 87 SER A N 1
ATOM 659 C CA . SER A 1 87 ? 30.973 5.321 6.318 1.00 58.69 87 SER A CA 1
ATOM 660 C C . SER A 1 87 ? 31.635 6.097 5.188 1.00 58.69 87 SER A C 1
ATOM 662 O O . SER A 1 87 ? 30.961 6.548 4.266 1.00 58.69 87 SER A O 1
ATOM 664 N N . SER A 1 88 ? 32.959 6.239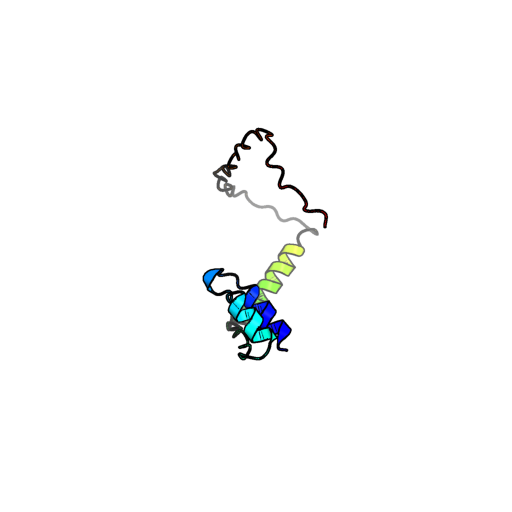 5.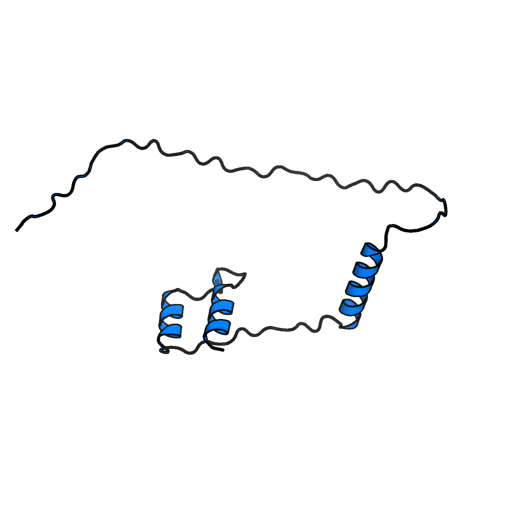240 1.00 64.56 88 SER A N 1
ATOM 665 C CA . SER A 1 88 ? 33.732 6.803 4.136 1.00 64.56 88 SER A CA 1
ATOM 666 C C . SER A 1 88 ? 33.520 5.971 2.870 1.00 64.56 88 SER A C 1
ATOM 668 O O . SER A 1 88 ? 33.959 4.824 2.786 1.00 64.56 88 SER A O 1
ATOM 670 N N . TYR A 1 89 ? 32.869 6.551 1.862 1.00 54.94 89 TYR A N 1
ATOM 671 C CA . TYR A 1 89 ? 32.889 6.008 0.512 1.00 54.94 89 TYR A CA 1
ATOM 672 C C . TYR A 1 89 ? 34.270 6.289 -0.089 1.00 54.94 89 TYR A C 1
ATOM 674 O O . TYR A 1 89 ? 34.718 7.430 -0.175 1.00 54.94 89 TYR A O 1
ATOM 682 N N . SER A 1 90 ? 34.980 5.244 -0.498 1.00 56.53 90 SER A N 1
ATOM 683 C CA . SER A 1 90 ? 36.117 5.411 -1.398 1.00 56.53 90 SER A CA 1
ATOM 684 C C . SER A 1 90 ? 35.567 5.569 -2.812 1.00 56.53 90 SER A C 1
ATOM 686 O O . SER A 1 90 ? 34.909 4.667 -3.328 1.00 56.53 90 SER A O 1
ATOM 688 N N . LEU A 1 91 ? 35.803 6.730 -3.424 1.00 51.41 91 LEU A N 1
ATOM 689 C CA . LEU A 1 91 ? 35.549 6.937 -4.848 1.00 51.41 91 LEU A CA 1
ATOM 690 C C . LEU A 1 91 ? 36.461 5.994 -5.650 1.00 51.41 91 LEU A C 1
ATOM 692 O O . LEU A 1 91 ? 37.678 6.034 -5.445 1.00 51.41 91 LEU A O 1
ATOM 696 N N . PRO A 1 92 ? 35.936 5.165 -6.567 1.00 47.28 92 PRO A N 1
ATOM 697 C CA . PRO A 1 92 ? 36.784 4.534 -7.559 1.00 47.28 92 PRO A CA 1
ATOM 698 C C . PRO A 1 92 ? 37.334 5.625 -8.486 1.00 47.28 92 PRO A C 1
ATOM 700 O O . PRO A 1 92 ? 36.592 6.426 -9.053 1.00 47.28 92 PRO A O 1
ATOM 703 N N . SER A 1 93 ? 38.660 5.662 -8.585 1.00 45.91 93 SER A N 1
ATOM 704 C CA . SER A 1 93 ? 39.420 6.354 -9.622 1.00 45.91 93 SER A CA 1
ATOM 705 C C . SER A 1 93 ? 38.807 6.042 -10.990 1.00 45.91 93 SER A C 1
ATOM 707 O O . SER A 1 93 ? 38.919 4.910 -11.457 1.00 45.91 93 SER A O 1
ATOM 709 N N . ASN A 1 94 ? 38.151 7.020 -11.618 1.00 42.47 94 ASN A N 1
ATOM 710 C CA . ASN A 1 94 ? 37.721 6.900 -13.007 1.00 42.47 94 ASN A CA 1
ATOM 711 C C . ASN A 1 94 ? 38.972 6.911 -13.889 1.00 42.47 94 ASN A C 1
ATOM 713 O O . ASN A 1 94 ? 39.517 7.974 -14.180 1.00 42.47 94 ASN A O 1
ATOM 717 N N . ASP A 1 95 ? 39.424 5.725 -14.282 1.00 43.94 95 ASP A N 1
ATOM 718 C CA . ASP A 1 95 ? 40.295 5.569 -15.438 1.00 43.94 95 ASP A CA 1
ATOM 719 C C . ASP A 1 95 ? 39.423 5.757 -16.689 1.00 43.94 95 ASP A C 1
ATOM 721 O O . ASP A 1 95 ? 38.553 4.943 -17.008 1.00 43.94 95 ASP A O 1
ATOM 725 N N . GLU A 1 96 ? 39.568 6.916 -17.329 1.00 47.19 96 GLU A N 1
ATOM 726 C CA . GLU A 1 96 ? 38.976 7.213 -18.627 1.00 47.19 96 GLU A CA 1
ATOM 727 C C . GLU A 1 96 ? 39.617 6.320 -19.694 1.00 47.19 96 GLU A C 1
ATOM 729 O O . GLU A 1 96 ? 40.747 6.558 -20.118 1.00 47.19 96 GLU A O 1
ATOM 734 N N . THR A 1 97 ? 38.885 5.343 -20.233 1.00 44.62 97 THR A N 1
ATOM 735 C CA . THR A 1 97 ? 39.208 4.816 -21.570 1.00 44.62 97 THR A CA 1
ATOM 736 C C . THR A 1 97 ? 37.982 4.259 -22.293 1.00 44.62 97 THR A C 1
ATOM 738 O O . THR A 1 97 ? 37.616 3.100 -22.194 1.00 44.62 97 THR A O 1
ATOM 741 N N . LYS A 1 98 ? 37.330 5.175 -23.016 1.00 48.97 98 LYS A N 1
ATOM 742 C CA . LYS A 1 98 ? 36.740 5.048 -24.360 1.00 48.97 98 LYS A CA 1
ATOM 743 C C . LYS A 1 98 ? 36.452 3.636 -24.906 1.00 48.97 98 LYS A C 1
ATOM 745 O O . LYS A 1 98 ? 37.227 3.134 -25.714 1.00 48.97 98 LYS A O 1
ATOM 750 N N . ASP A 1 99 ? 35.234 3.151 -24.680 1.00 47.06 99 ASP A N 1
ATOM 751 C CA . ASP A 1 99 ? 34.598 2.182 -25.581 1.00 47.06 99 ASP A CA 1
ATOM 752 C C . ASP A 1 99 ? 33.578 2.906 -26.475 1.00 47.06 99 ASP A C 1
ATOM 754 O O . ASP A 1 99 ? 32.417 3.126 -26.127 1.00 47.06 99 ASP A O 1
ATOM 758 N N . LEU A 1 100 ? 34.066 3.351 -27.636 1.00 54.66 100 LEU A N 1
ATOM 759 C CA . LEU A 1 100 ? 33.272 3.889 -28.741 1.00 54.66 100 LEU A CA 1
ATOM 760 C C . LEU A 1 100 ? 32.543 2.736 -29.445 1.00 54.66 100 LEU A C 1
ATOM 762 O O . LEU A 1 100 ? 33.190 1.897 -30.068 1.00 54.66 100 LEU A O 1
ATOM 766 N N . TYR A 1 101 ? 31.211 2.727 -29.429 1.00 48.62 101 TYR A N 1
ATOM 767 C CA . TYR A 1 101 ? 30.444 1.940 -30.399 1.00 48.62 101 TYR A CA 1
ATOM 768 C C . TYR A 1 101 ? 30.240 2.772 -31.676 1.00 48.62 101 TYR A C 1
ATOM 770 O O . TYR A 1 101 ? 29.852 3.940 -31.574 1.00 48.62 101 TYR A O 1
ATOM 778 N N . PRO A 1 102 ? 30.501 2.224 -32.876 1.00 53.69 102 PRO A N 1
ATOM 779 C CA . PRO A 1 102 ? 30.298 2.953 -34.119 1.00 53.69 102 PRO A CA 1
ATOM 780 C C . PRO A 1 102 ? 28.800 3.127 -34.397 1.00 53.69 102 PRO A C 1
ATOM 782 O O . PRO A 1 102 ? 28.023 2.178 -34.317 1.00 53.69 102 PRO A O 1
ATOM 785 N N . ILE A 1 103 ? 28.401 4.354 -34.732 1.00 53.69 103 ILE A N 1
ATOM 786 C CA . ILE A 1 103 ? 27.071 4.666 -35.261 1.00 53.69 103 ILE A CA 1
ATOM 787 C C . ILE A 1 103 ? 27.073 4.242 -36.732 1.00 53.69 103 ILE A C 1
ATOM 789 O O . ILE A 1 103 ? 27.801 4.821 -37.539 1.00 53.69 103 ILE A O 1
ATOM 793 N N . ASN A 1 104 ? 26.287 3.222 -37.077 1.00 46.84 104 ASN A N 1
ATOM 794 C CA . ASN A 1 104 ? 26.006 2.874 -38.466 1.00 46.84 104 ASN A CA 1
ATOM 795 C C . ASN A 1 104 ? 25.307 4.057 -39.156 1.00 46.84 104 ASN A C 1
ATOM 797 O O . ASN A 1 104 ? 24.275 4.528 -38.680 1.00 46.84 104 ASN A O 1
ATOM 801 N N . VAL A 1 105 ? 25.871 4.512 -40.272 1.00 49.41 105 VAL A N 1
ATOM 802 C CA . VAL A 1 105 ? 25.197 5.373 -41.251 1.00 49.41 105 VAL A CA 1
ATOM 803 C C . VAL A 1 105 ? 24.856 4.479 -42.443 1.00 49.41 105 VAL A C 1
ATOM 805 O O . VAL A 1 105 ? 25.682 3.637 -42.796 1.00 49.41 105 VAL A O 1
ATOM 808 N N . ASP A 1 106 ? 23.631 4.629 -42.953 1.00 43.56 106 ASP A N 1
ATOM 809 C CA . ASP A 1 106 ? 22.999 3.856 -44.038 1.00 43.56 106 ASP A CA 1
ATOM 810 C C . ASP A 1 106 ? 23.916 3.454 -45.210 1.00 43.56 106 ASP A C 1
ATOM 812 O O . ASP A 1 106 ? 24.710 4.302 -45.684 1.00 43.56 106 ASP A O 1
#

Secondary structure (DSSP, 8-state):
-HHHHHHHHHT-SSGGGSPPHHHHHHHHTTSS--PPP--------HHHHHHHHHHHHHHTTTTS------------------------PPPP-------PPP----